Protein AF-A0A9Y2D6J5-F1 (afdb_monomer_lite)

Sequence (67 aa):
MIEVTSGSGWVEVECSACGTRESAEEREEIAGFVIAGDGLAGIHCCWCGRDSVGLLEGVSDELQGGA

Foldseek 3Di:
DWDWDDDQQKIKIADPVVGDIFMDSDPVPTPQWDQDPVRPQWIARNVVRDIDPDHPVPPPPPPDDDD

Structure (mmCIF, N/CA/C/O backbone):
data_AF-A0A9Y2D6J5-F1
#
_entry.id   AF-A0A9Y2D6J5-F1
#
loop_
_atom_site.group_PDB
_atom_site.id
_atom_site.type_symbol
_atom_site.label_atom_id
_atom_site.label_alt_id
_atom_site.label_comp_id
_atom_site.label_asym_id
_atom_site.label_entity_id
_atom_site.label_seq_id
_atom_site.pdbx_PDB_ins_code
_atom_site.Cartn_x
_atom_site.Cartn_y
_atom_site.Cartn_z
_atom_site.occupancy
_atom_site.B_iso_or_equiv
_atom_site.auth_seq_id
_atom_site.auth_comp_id
_atom_site.auth_asym_id
_atom_site.auth_atom_id
_atom_site.pdbx_PDB_model_num
ATOM 1 N N . MET A 1 1 ? -3.021 -0.536 -11.979 1.00 79.88 1 MET A N 1
ATOM 2 C CA . MET A 1 1 ? -2.320 0.528 -11.230 1.00 79.88 1 MET A CA 1
ATOM 3 C C . MET A 1 1 ? -2.349 0.117 -9.762 1.00 79.88 1 MET A C 1
ATOM 5 O O . MET A 1 1 ? -3.064 -0.833 -9.462 1.00 79.88 1 MET A O 1
ATOM 9 N N . ILE A 1 2 ? -1.542 0.703 -8.879 1.00 86.25 2 ILE A N 1
ATOM 10 C CA . ILE A 1 2 ? -1.753 0.524 -7.436 1.00 86.25 2 ILE A CA 1
ATOM 11 C C . ILE A 1 2 ? -2.042 1.900 -6.862 1.00 86.25 2 ILE A C 1
ATOM 13 O O . ILE A 1 2 ? -1.276 2.829 -7.112 1.00 86.25 2 ILE A O 1
ATOM 17 N N . GLU A 1 3 ? -3.165 2.019 -6.170 1.00 86.81 3 GLU A N 1
ATOM 18 C CA . GLU A 1 3 ? -3.696 3.270 -5.642 1.00 86.81 3 GLU A CA 1
ATOM 19 C C . GLU A 1 3 ? -3.734 3.188 -4.118 1.00 86.81 3 GLU A C 1
ATOM 21 O O . GLU A 1 3 ? -4.120 2.161 -3.561 1.00 86.81 3 GLU A O 1
ATOM 26 N N . VAL A 1 4 ? -3.312 4.262 -3.449 1.00 85.69 4 VAL A N 1
ATOM 27 C CA . VAL A 1 4 ? -3.340 4.372 -1.985 1.00 85.69 4 VAL A CA 1
ATOM 28 C C . VAL A 1 4 ? -4.237 5.530 -1.611 1.00 85.69 4 VAL A C 1
ATOM 30 O O . VAL A 1 4 ? -3.993 6.668 -2.013 1.00 85.69 4 VAL A O 1
ATOM 33 N N . THR A 1 5 ? -5.239 5.238 -0.796 1.00 88.06 5 THR A N 1
ATOM 34 C CA . THR A 1 5 ? -6.127 6.236 -0.209 1.00 88.06 5 THR A CA 1
ATOM 35 C C . THR A 1 5 ? -5.916 6.227 1.295 1.00 88.06 5 THR A C 1
ATOM 37 O O . THR A 1 5 ? -5.899 5.172 1.912 1.00 88.06 5 THR A O 1
ATOM 40 N N . SER A 1 6 ? -5.740 7.390 1.915 1.00 86.81 6 SER A N 1
ATOM 41 C CA . SER A 1 6 ? -5.601 7.485 3.372 1.00 86.81 6 SER A CA 1
ATOM 42 C C . SER A 1 6 ? -6.486 8.586 3.931 1.00 86.81 6 SER A C 1
ATOM 44 O O . SER A 1 6 ? -6.563 9.669 3.346 1.00 86.81 6 SER A O 1
ATOM 46 N N . GLY A 1 7 ? -7.111 8.323 5.074 1.00 86.31 7 GLY A N 1
ATOM 47 C CA . GLY A 1 7 ? -7.921 9.280 5.822 1.00 86.31 7 GLY A CA 1
ATOM 48 C C . GLY A 1 7 ? -7.484 9.379 7.283 1.00 86.31 7 GLY A C 1
ATOM 49 O O . GLY A 1 7 ? -6.459 8.835 7.687 1.00 86.31 7 GLY A O 1
ATOM 50 N N . SER A 1 8 ? -8.250 10.108 8.097 1.00 87.88 8 SER A N 1
ATOM 51 C CA . SER A 1 8 ? -7.970 10.230 9.532 1.00 87.88 8 SER A CA 1
ATOM 52 C C . SER A 1 8 ? -8.145 8.878 10.234 1.00 87.88 8 SER A C 1
ATOM 54 O O . SER A 1 8 ? -9.269 8.494 10.544 1.00 87.88 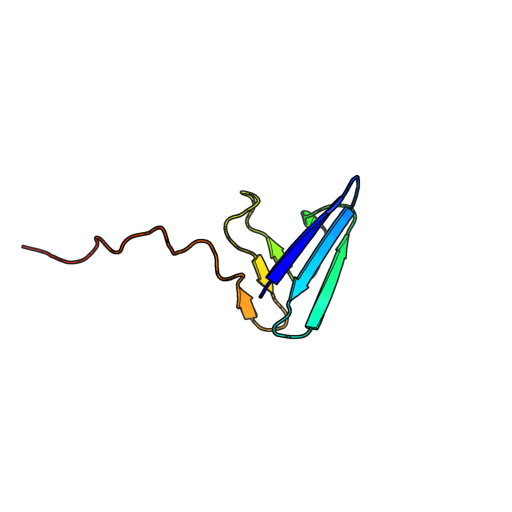8 SER A O 1
ATOM 56 N N . GLY A 1 9 ? -7.028 8.187 10.482 1.00 88.38 9 GLY A N 1
ATOM 57 C CA . GLY A 1 9 ? -6.979 6.908 11.199 1.00 88.38 9 GLY A CA 1
ATOM 58 C C . GLY A 1 9 ? -7.168 5.667 10.326 1.00 88.38 9 GLY A C 1
ATOM 59 O O . GLY A 1 9 ? -7.549 4.631 10.853 1.00 88.38 9 GLY A O 1
ATOM 60 N N . TRP A 1 10 ? -6.976 5.770 9.008 1.00 90.38 10 TRP A N 1
ATOM 61 C CA . TRP A 1 10 ? -7.009 4.600 8.132 1.00 90.38 10 TRP A CA 1
ATOM 62 C C . TRP A 1 10 ? -6.230 4.806 6.833 1.00 90.38 10 TRP A C 1
ATOM 64 O O . TRP A 1 10 ? -6.029 5.931 6.356 1.00 90.38 10 TRP A O 1
ATOM 74 N N . VAL A 1 11 ? -5.854 3.690 6.224 1.00 89.31 11 VAL A N 1
ATOM 75 C CA . VAL A 1 11 ? -5.250 3.582 4.899 1.00 89.31 11 VAL A CA 1
ATOM 76 C C . VAL A 1 11 ? -5.883 2.415 4.142 1.00 89.31 11 VAL A C 1
ATOM 78 O O . VAL A 1 11 ? -6.184 1.382 4.725 1.00 89.31 11 VAL A O 1
ATOM 81 N N . GLU A 1 12 ? -6.104 2.589 2.846 1.00 91.19 12 GLU A N 1
ATOM 82 C CA . GLU A 1 12 ? -6.589 1.579 1.909 1.00 91.19 12 GLU A CA 1
ATOM 83 C C . GLU A 1 12 ? -5.653 1.534 0.700 1.00 91.19 12 GLU A C 1
ATOM 85 O O . GLU A 1 12 ? -5.232 2.576 0.187 1.00 91.19 12 GLU A O 1
ATOM 90 N N . VAL A 1 13 ? -5.328 0.329 0.242 1.00 89.38 13 VAL A N 1
ATOM 91 C CA . VAL A 1 13 ? -4.498 0.081 -0.935 1.00 89.38 13 VAL A CA 1
ATOM 92 C C . VAL A 1 13 ? -5.247 -0.840 -1.884 1.00 89.38 13 VAL A C 1
ATOM 94 O O . VAL A 1 13 ? -5.680 -1.923 -1.495 1.00 89.38 13 VAL A O 1
ATOM 97 N N . GLU A 1 14 ? -5.366 -0.438 -3.146 1.00 91.62 14 GLU A N 1
ATOM 98 C CA . GLU A 1 14 ? -5.967 -1.249 -4.202 1.00 91.62 14 GLU A CA 1
ATOM 99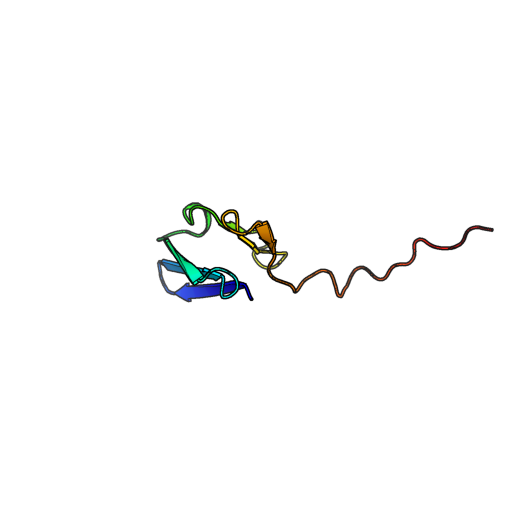 C C . GLU A 1 14 ? -4.970 -1.509 -5.331 1.00 91.62 14 GLU A C 1
ATOM 101 O O . GLU A 1 14 ? -4.383 -0.585 -5.891 1.00 91.62 14 GLU A O 1
ATOM 106 N N . CYS A 1 15 ? -4.832 -2.773 -5.734 1.00 90.75 15 CYS A N 1
ATOM 107 C CA . CYS A 1 15 ? -4.179 -3.157 -6.976 1.00 90.75 15 CYS A CA 1
ATOM 108 C C . CYS A 1 15 ? -5.214 -3.392 -8.077 1.00 90.75 15 CYS A C 1
ATOM 110 O O . CYS A 1 15 ? -5.755 -4.490 -8.208 1.00 90.75 15 CYS A O 1
ATOM 112 N N . SER A 1 16 ? -5.402 -2.433 -8.979 1.00 88.81 16 SER A N 1
ATOM 113 C CA . SER A 1 16 ? -6.301 -2.603 -10.128 1.00 88.81 16 SER A CA 1
ATOM 114 C C . SER A 1 16 ? -5.779 -3.585 -11.198 1.00 88.81 16 SER A C 1
ATOM 116 O O . SER A 1 16 ? -6.450 -3.818 -12.197 1.00 88.81 16 SER A O 1
ATOM 118 N N . ALA A 1 17 ? -4.597 -4.197 -11.012 1.00 87.81 17 ALA A N 1
ATOM 119 C CA . ALA A 1 17 ? -4.114 -5.273 -11.889 1.00 87.81 17 ALA A CA 1
ATOM 120 C C . ALA A 1 17 ? -4.663 -6.661 -11.516 1.00 87.81 17 ALA A C 1
ATOM 122 O O . ALA A 1 17 ? -4.950 -7.451 -12.411 1.00 87.81 17 ALA A O 1
ATOM 123 N N . CYS A 1 18 ? -4.801 -6.965 -10.222 1.00 90.44 18 CYS A N 1
ATOM 124 C CA 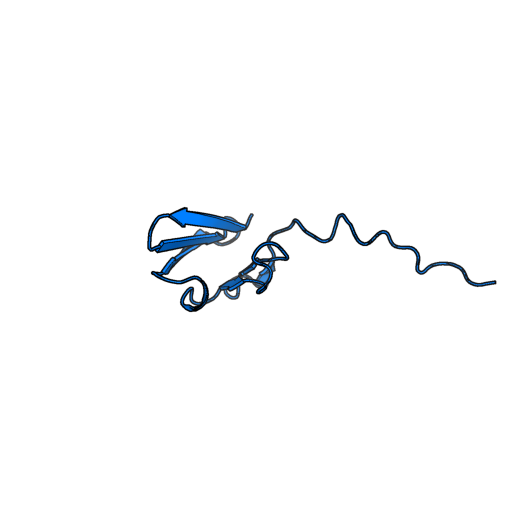. CYS A 1 18 ? -5.356 -8.237 -9.741 1.00 90.44 18 CYS A CA 1
ATOM 125 C C . CYS A 1 18 ? -6.691 -8.087 -9.004 1.00 90.44 18 CYS A C 1
ATOM 127 O O . CYS A 1 18 ? -7.320 -9.091 -8.686 1.00 90.44 18 CYS A O 1
ATOM 129 N N . GLY A 1 19 ? -7.127 -6.853 -8.746 1.00 90.00 19 GLY A N 1
ATOM 130 C CA . GLY A 1 19 ? -8.345 -6.540 -8.002 1.00 90.00 19 GLY A CA 1
ATOM 131 C C . GLY A 1 19 ? -8.209 -6.697 -6.487 1.00 90.00 19 GLY A C 1
ATOM 132 O O . GLY A 1 19 ? -9.211 -6.596 -5.788 1.00 90.00 19 GLY A O 1
ATOM 133 N N . THR A 1 20 ? -7.004 -6.959 -5.967 1.00 91.75 20 THR A N 1
ATOM 134 C CA . THR A 1 20 ? -6.789 -7.050 -4.519 1.00 91.75 20 THR A CA 1
ATOM 135 C C . THR A 1 20 ? -6.918 -5.675 -3.884 1.00 91.75 20 THR A C 1
ATOM 137 O O . THR A 1 20 ? -6.335 -4.711 -4.384 1.00 91.75 20 THR A O 1
ATOM 140 N N . ARG A 1 21 ? -7.624 -5.608 -2.758 1.00 91.81 21 ARG A N 1
ATOM 141 C CA . ARG A 1 21 ? -7.788 -4.406 -1.950 1.00 91.81 21 ARG A CA 1
ATOM 142 C C . ARG A 1 21 ? -7.608 -4.757 -0.482 1.00 91.81 21 ARG A C 1
ATOM 144 O O . ARG A 1 21 ? -8.202 -5.729 -0.035 1.00 91.81 21 ARG A O 1
ATOM 151 N N . GLU A 1 22 ? -6.846 -3.944 0.234 1.00 92.06 22 GLU A N 1
ATOM 152 C CA . GLU A 1 22 ? -6.613 -4.079 1.672 1.00 92.06 22 GLU A CA 1
ATOM 153 C C . GLU A 1 22 ? -6.763 -2.734 2.371 1.00 92.06 22 GLU A C 1
ATOM 155 O O . GLU A 1 22 ? -6.512 -1.689 1.773 1.00 92.06 22 GLU A O 1
ATOM 160 N N . SER A 1 23 ? -7.126 -2.764 3.650 1.00 91.19 23 SER A N 1
ATOM 161 C CA . SER A 1 23 ? -7.254 -1.571 4.483 1.00 91.19 23 SER A CA 1
ATOM 162 C C . SER A 1 23 ? -6.779 -1.837 5.904 1.00 91.19 23 SER A C 1
ATOM 164 O O . SER A 1 23 ? -7.038 -2.919 6.430 1.00 91.19 23 SER A O 1
ATOM 166 N N . ALA A 1 24 ? -6.161 -0.846 6.534 1.00 90.31 24 ALA A N 1
ATOM 167 C CA . ALA A 1 24 ? -5.688 -0.921 7.912 1.00 90.31 24 ALA A CA 1
ATOM 168 C C . ALA A 1 24 ? -5.748 0.448 8.609 1.00 90.31 24 ALA A C 1
ATOM 170 O O . ALA A 1 24 ? -6.008 1.466 7.962 1.00 90.31 24 ALA A O 1
ATOM 171 N N . GLU A 1 25 ? -5.528 0.473 9.924 1.00 89.12 25 GLU A N 1
ATOM 172 C CA . GLU A 1 25 ? -5.470 1.712 10.712 1.00 89.12 25 GLU A CA 1
ATOM 173 C C . GLU A 1 25 ? -4.136 2.437 10.466 1.00 89.12 25 GLU A C 1
ATOM 175 O O . GLU A 1 25 ? -4.114 3.664 10.305 1.00 89.12 25 GLU A O 1
ATOM 180 N N . GLU A 1 26 ? -3.046 1.674 10.314 1.00 84.94 26 GLU A N 1
ATOM 181 C CA . GLU A 1 26 ? -1.708 2.180 10.003 1.00 84.94 26 GLU A CA 1
ATOM 182 C C . GLU A 1 26 ? -1.119 1.582 8.707 1.00 84.94 26 GLU A C 1
ATOM 184 O O . GLU A 1 26 ? -1.458 0.486 8.264 1.00 84.94 26 GLU A O 1
ATOM 189 N N . ARG A 1 27 ? -0.189 2.307 8.064 1.00 79.31 27 ARG A N 1
ATOM 190 C CA . ARG A 1 27 ? 0.463 1.868 6.805 1.00 79.31 27 ARG A CA 1
ATOM 191 C C . ARG A 1 27 ? 1.260 0.578 6.957 1.00 79.31 27 ARG A C 1
ATOM 193 O O . ARG A 1 27 ? 1.346 -0.194 6.009 1.00 79.31 27 ARG A O 1
ATOM 200 N N . GLU A 1 28 ? 1.840 0.371 8.130 1.00 81.19 28 GLU A N 1
ATOM 201 C CA . GLU A 1 28 ? 2.661 -0.796 8.463 1.00 81.19 28 GLU A CA 1
ATOM 202 C C . GLU A 1 28 ? 1.826 -2.076 8.608 1.00 81.19 28 GLU A C 1
ATOM 204 O O . GLU A 1 28 ? 2.367 -3.179 8.548 1.00 81.19 28 GLU A O 1
ATOM 209 N N . GLU A 1 29 ? 0.508 -1.934 8.756 1.00 83.75 29 GLU A N 1
ATOM 210 C CA . GLU A 1 29 ? -0.434 -3.032 8.960 1.00 83.75 29 GLU A CA 1
ATOM 211 C C . GLU A 1 29 ? -1.109 -3.504 7.665 1.00 83.75 29 GLU A C 1
ATOM 213 O O . GLU A 1 29 ? -1.831 -4.502 7.679 1.00 83.75 29 GLU A O 1
ATOM 218 N N . ILE A 1 30 ? -0.881 -2.825 6.534 1.00 85.88 30 ILE A N 1
ATOM 219 C CA . ILE A 1 30 ? -1.396 -3.282 5.241 1.00 85.88 30 ILE A CA 1
ATOM 220 C C . ILE A 1 30 ? -0.724 -4.612 4.886 1.00 85.88 30 ILE A C 1
ATOM 222 O O . ILE A 1 30 ? 0.457 -4.676 4.534 1.00 85.88 30 ILE A O 1
ATOM 226 N N . ALA A 1 31 ? -1.494 -5.696 4.940 1.00 83.88 31 ALA A N 1
ATOM 227 C CA . ALA A 1 31 ? -1.011 -6.999 4.527 1.00 83.88 31 ALA A CA 1
ATOM 228 C C . ALA A 1 31 ? -0.798 -7.033 3.007 1.00 83.88 31 ALA A C 1
ATOM 230 O O . ALA A 1 31 ? -1.477 -6.353 2.245 1.00 83.88 31 ALA A O 1
ATOM 231 N N . GLY A 1 32 ? 0.190 -7.817 2.568 1.00 84.38 32 GLY A N 1
ATOM 232 C CA . GLY A 1 32 ? 0.471 -8.132 1.162 1.00 84.38 32 GLY A CA 1
ATOM 233 C C . GLY A 1 32 ? 0.721 -6.951 0.212 1.00 84.38 32 GLY A C 1
ATOM 234 O O . GLY A 1 32 ? 0.848 -7.166 -0.997 1.00 84.38 32 GLY A O 1
ATOM 235 N N . PHE A 1 33 ? 0.877 -5.735 0.732 1.00 86.06 33 PHE A N 1
ATOM 236 C CA . PHE A 1 33 ? 1.515 -4.641 0.016 1.00 86.06 33 PHE A CA 1
ATOM 237 C C . PHE A 1 33 ? 2.774 -4.204 0.756 1.00 86.06 33 PHE A C 1
ATOM 239 O O . PHE A 1 33 ? 2.761 -4.026 1.968 1.00 86.06 33 PHE A O 1
ATOM 246 N N . VAL A 1 34 ? 3.867 -4.009 0.024 1.00 84.69 34 VAL A N 1
ATOM 247 C CA . VAL A 1 34 ? 5.084 -3.403 0.574 1.00 84.69 34 VAL A CA 1
ATOM 248 C C . VAL A 1 34 ? 5.099 -1.946 0.154 1.00 84.69 34 VAL A C 1
ATOM 250 O O . VAL A 1 34 ? 5.199 -1.656 -1.036 1.00 84.69 34 VAL A O 1
ATOM 253 N N . ILE A 1 35 ? 4.977 -1.043 1.123 1.00 77.69 35 ILE A N 1
ATOM 254 C CA . ILE A 1 35 ? 5.011 0.405 0.910 1.00 77.69 35 ILE A CA 1
ATOM 255 C C . ILE A 1 35 ? 6.417 0.893 1.270 1.00 77.69 35 ILE A C 1
ATOM 257 O O . ILE A 1 35 ? 6.860 0.708 2.404 1.00 77.69 35 ILE A O 1
ATOM 261 N N . ALA A 1 36 ? 7.135 1.500 0.321 1.00 74.94 36 ALA A N 1
ATOM 262 C CA . ALA A 1 36 ? 8.435 2.104 0.607 1.00 74.94 36 ALA A CA 1
ATOM 263 C C . ALA A 1 36 ? 8.303 3.202 1.686 1.00 74.94 36 ALA A C 1
ATOM 265 O O . ALA A 1 36 ? 7.386 4.026 1.651 1.00 74.94 36 ALA A O 1
ATOM 266 N N . GLY A 1 37 ? 9.206 3.192 2.674 1.00 63.34 37 GLY A N 1
ATOM 267 C CA . GLY A 1 37 ? 9.092 3.983 3.910 1.00 63.34 37 GLY A CA 1
ATOM 268 C C . GLY A 1 37 ? 9.130 5.505 3.728 1.00 63.34 37 GLY A C 1
ATOM 269 O O . GLY A 1 37 ? 8.687 6.242 4.604 1.00 63.34 37 GLY A O 1
ATOM 270 N N . ASP A 1 38 ? 9.593 5.993 2.583 1.00 67.12 38 ASP A N 1
ATOM 271 C CA . ASP A 1 38 ? 9.534 7.406 2.190 1.00 67.12 38 ASP A CA 1
ATOM 272 C C . ASP A 1 38 ? 8.143 7.834 1.664 1.00 67.12 38 ASP A C 1
ATOM 274 O O . ASP A 1 38 ? 7.941 8.971 1.236 1.00 67.12 38 ASP A O 1
ATOM 278 N N . GLY A 1 39 ? 7.144 6.950 1.769 1.00 53.44 39 GLY A N 1
ATOM 279 C CA . GLY A 1 39 ? 5.725 7.271 1.627 1.00 53.44 39 GLY A CA 1
ATOM 280 C C . GLY A 1 39 ? 5.263 7.494 0.192 1.00 53.44 39 GLY A C 1
ATOM 281 O O . GLY A 1 39 ? 4.062 7.680 -0.010 1.00 53.44 39 GLY A O 1
ATOM 282 N N . LEU A 1 40 ? 6.182 7.461 -0.780 1.00 54.78 40 LEU A N 1
ATOM 283 C CA . LEU A 1 40 ? 5.879 7.631 -2.195 1.00 54.78 40 LEU A CA 1
ATOM 284 C C . LEU A 1 40 ? 6.675 6.691 -3.117 1.00 54.78 40 LEU A C 1
ATOM 286 O O . LEU A 1 40 ? 6.100 6.336 -4.137 1.00 54.78 40 LEU A O 1
ATOM 290 N N . ALA A 1 41 ? 7.899 6.227 -2.798 1.00 58.03 41 ALA A N 1
ATOM 291 C CA . ALA A 1 41 ? 8.822 5.585 -3.764 1.00 58.03 41 ALA A CA 1
ATOM 292 C C . ALA A 1 41 ? 8.428 4.225 -4.368 1.00 58.03 41 ALA A C 1
ATOM 294 O O . ALA A 1 41 ? 9.182 3.675 -5.170 1.00 58.03 41 ALA A O 1
ATOM 295 N N . GLY A 1 42 ? 7.253 3.689 -4.068 1.00 71.56 42 GLY A N 1
ATOM 296 C CA . GLY A 1 42 ? 6.757 2.489 -4.728 1.00 71.56 42 GLY A CA 1
ATOM 297 C C . GLY A 1 42 ? 5.975 1.602 -3.781 1.00 71.56 42 GLY A C 1
ATOM 298 O O . GLY A 1 42 ? 6.349 1.404 -2.625 1.00 71.56 42 GLY A O 1
ATOM 299 N N . ILE A 1 43 ? 4.874 1.067 -4.292 1.00 82.19 43 ILE A N 1
ATOM 300 C CA . ILE A 1 43 ? 4.069 0.057 -3.624 1.00 82.19 43 ILE A CA 1
ATOM 301 C C . ILE A 1 43 ? 4.185 -1.223 -4.431 1.00 82.19 43 ILE A C 1
ATOM 303 O O . ILE A 1 43 ? 3.896 -1.222 -5.627 1.00 82.19 43 ILE A O 1
ATOM 307 N N . HIS A 1 44 ? 4.570 -2.311 -3.780 1.00 86.31 44 HIS A N 1
ATOM 308 C CA . HIS A 1 44 ? 4.612 -3.634 -4.387 1.00 86.31 44 HIS A CA 1
ATOM 309 C C . HIS A 1 44 ? 3.411 -4.461 -3.933 1.00 86.31 44 HIS A C 1
ATOM 311 O O . HIS A 1 44 ? 3.177 -4.597 -2.736 1.00 86.31 44 HIS A O 1
ATOM 317 N N . CYS A 1 45 ? 2.665 -5.044 -4.868 1.00 89.75 45 CYS A N 1
ATOM 318 C CA . CYS A 1 45 ? 1.581 -5.978 -4.576 1.00 89.75 45 CYS A CA 1
ATOM 319 C C . CYS A 1 45 ? 2.117 -7.415 -4.522 1.00 89.75 45 CYS A C 1
ATOM 321 O O . CYS A 1 45 ? 2.399 -8.009 -5.564 1.00 89.75 45 CYS A O 1
ATOM 323 N N . CYS A 1 46 ? 2.174 -8.013 -3.332 1.00 89.62 46 CYS A N 1
ATOM 324 C CA . CYS A 1 46 ? 2.696 -9.368 -3.122 1.00 89.62 46 CYS A CA 1
ATOM 325 C C . CYS A 1 46 ? 1.825 -10.472 -3.744 1.00 89.62 46 CYS A C 1
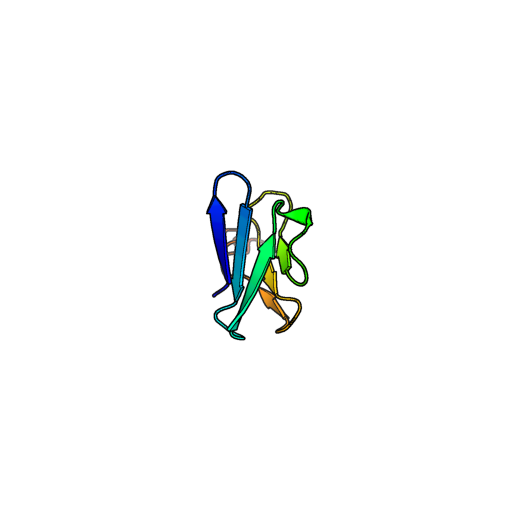ATOM 327 O O . CYS A 1 46 ? 2.294 -11.592 -3.924 1.00 89.62 46 CYS A O 1
ATOM 329 N N . TRP A 1 47 ? 0.564 -10.183 -4.084 1.00 89.06 47 TRP A N 1
ATOM 330 C CA . TRP A 1 47 ? -0.329 -11.163 -4.713 1.00 89.06 47 TRP A CA 1
ATOM 331 C C . TRP A 1 47 ? -0.044 -11.376 -6.193 1.00 89.06 47 TRP A C 1
ATOM 333 O O . TRP A 1 47 ? -0.077 -12.509 -6.668 1.00 89.06 47 TRP A O 1
ATOM 343 N N . CYS A 1 48 ? 0.195 -10.293 -6.933 1.00 89.50 48 CYS A N 1
ATOM 344 C CA . CYS A 1 48 ? 0.422 -10.355 -8.378 1.00 89.50 48 CYS A CA 1
ATOM 345 C C . CYS A 1 48 ? 1.855 -10.007 -8.790 1.00 89.50 48 CYS A C 1
ATOM 347 O O . CYS A 1 48 ? 2.179 -10.093 -9.974 1.00 89.50 48 CYS A O 1
ATOM 349 N N . GLY A 1 49 ? 2.702 -9.624 -7.830 1.00 85.88 49 GLY A N 1
ATOM 350 C CA . GLY A 1 49 ? 4.104 -9.273 -8.041 1.00 85.88 49 GLY A CA 1
ATOM 351 C C . GLY A 1 49 ? 4.304 -7.972 -8.814 1.00 85.88 49 GLY A C 1
ATOM 352 O O . GLY A 1 49 ? 5.340 -7.805 -9.448 1.00 85.88 49 GLY A O 1
ATOM 353 N N . ARG A 1 50 ? 3.304 -7.083 -8.834 1.00 85.25 50 ARG A N 1
ATOM 354 C CA . ARG A 1 50 ? 3.343 -5.836 -9.607 1.00 85.25 50 ARG A CA 1
ATOM 355 C C . ARG A 1 50 ? 3.615 -4.643 -8.706 1.00 85.25 50 ARG A C 1
ATOM 357 O O . ARG A 1 50 ? 3.052 -4.549 -7.621 1.00 85.25 50 ARG A O 1
ATOM 364 N N . ASP A 1 51 ? 4.375 -3.695 -9.230 1.00 83.56 51 ASP A N 1
ATOM 365 C CA . ASP A 1 51 ? 4.686 -2.429 -8.578 1.00 83.56 51 ASP A CA 1
ATOM 366 C C . ASP A 1 51 ? 3.785 -1.280 -9.069 1.00 83.56 51 ASP A C 1
ATOM 368 O O . ASP A 1 51 ? 3.276 -1.282 -10.201 1.00 83.56 51 ASP A O 1
ATOM 372 N N . SER A 1 52 ? 3.591 -0.266 -8.224 1.00 76.88 52 SER A N 1
ATOM 373 C CA . SER A 1 52 ? 2.991 1.009 -8.607 1.00 76.88 52 SER A CA 1
ATOM 374 C C . SER A 1 52 ? 3.963 1.726 -9.546 1.00 76.88 52 SER A C 1
ATOM 376 O O . SER A 1 52 ? 4.979 2.271 -9.119 1.00 76.88 52 SER A O 1
ATOM 378 N N . VAL A 1 53 ? 3.686 1.693 -10.846 1.00 64.69 53 VAL A N 1
ATOM 379 C CA . VAL A 1 53 ? 4.484 2.408 -11.849 1.00 64.69 53 VAL A CA 1
ATOM 380 C C . VAL A 1 53 ? 4.405 3.910 -11.549 1.00 64.69 53 VAL A C 1
ATOM 382 O O . VAL A 1 53 ? 3.342 4.499 -11.727 1.00 64.69 53 VAL A O 1
ATOM 385 N N . GLY A 1 54 ? 5.494 4.511 -11.048 1.00 52.88 54 GLY A N 1
ATOM 386 C CA . GLY A 1 54 ? 5.483 5.933 -10.678 1.00 52.88 54 GLY A CA 1
ATOM 387 C C . GLY A 1 54 ? 6.749 6.582 -10.097 1.00 52.88 54 GLY A C 1
ATOM 388 O O . GLY A 1 54 ? 6.675 7.763 -9.786 1.00 52.88 54 GLY A O 1
ATOM 389 N N . LEU A 1 55 ? 7.901 5.903 -9.954 1.00 47.09 55 LEU A N 1
ATOM 390 C CA . LEU A 1 55 ? 9.112 6.549 -9.392 1.00 47.09 55 LEU A CA 1
ATOM 391 C C . LEU A 1 55 ? 10.463 6.134 -9.984 1.00 47.09 55 LEU A C 1
ATOM 393 O O . LEU A 1 55 ? 11.506 6.367 -9.384 1.00 47.09 55 LEU A O 1
ATOM 397 N N . LEU A 1 56 ? 10.467 5.578 -11.195 1.00 48.88 56 LEU A N 1
ATOM 398 C CA . LEU A 1 56 ? 11.697 5.431 -11.984 1.00 48.88 56 LEU A CA 1
ATOM 399 C C . LEU A 1 56 ? 11.700 6.308 -13.245 1.00 48.88 56 LEU A C 1
ATOM 401 O O . LEU A 1 56 ? 12.584 6.166 -14.077 1.00 48.88 56 LEU A O 1
ATOM 405 N N . GLU A 1 57 ? 10.783 7.271 -13.372 1.00 47.16 57 GLU A N 1
ATOM 406 C CA . GLU A 1 57 ? 10.919 8.368 -14.348 1.00 47.16 57 GLU A CA 1
ATOM 407 C C . GLU A 1 57 ? 11.740 9.514 -13.733 1.00 47.16 57 GLU A C 1
ATOM 409 O O . GLU A 1 57 ? 11.287 10.650 -13.618 1.00 47.16 57 GLU A O 1
ATOM 414 N N . GLY A 1 58 ? 12.935 9.192 -13.233 1.00 48.88 58 GLY A N 1
ATOM 415 C CA . GLY A 1 58 ? 13.781 10.157 -12.525 1.00 48.88 58 GLY A CA 1
ATOM 416 C C . GLY A 1 58 ? 15.195 9.695 -12.186 1.00 48.88 58 GLY A C 1
ATOM 417 O O . GLY A 1 58 ? 16.007 10.518 -11.775 1.00 48.88 58 GLY A O 1
ATOM 418 N N . VAL A 1 59 ? 15.536 8.422 -12.402 1.00 53.47 59 VAL A N 1
ATOM 419 C CA . VAL A 1 59 ? 16.940 8.043 -12.582 1.00 53.47 59 VAL A CA 1
ATOM 420 C C . VAL A 1 59 ? 17.149 7.959 -14.082 1.00 53.47 59 VAL A C 1
ATOM 422 O O . VAL A 1 59 ? 16.982 6.902 -14.686 1.00 53.47 59 VAL A O 1
ATOM 425 N N . SER A 1 60 ? 17.432 9.117 -14.683 1.00 47.50 60 SER A N 1
ATOM 426 C CA . SER A 1 60 ? 18.088 9.149 -15.980 1.00 47.50 60 SER A CA 1
ATOM 427 C C . SER A 1 60 ? 19.277 8.205 -15.917 1.00 47.50 60 SER A C 1
ATOM 429 O O . SER A 1 60 ? 20.144 8.295 -15.047 1.00 47.50 60 SER A O 1
ATOM 431 N N . ASP A 1 61 ? 19.245 7.261 -16.838 1.00 50.38 61 ASP A N 1
ATOM 432 C CA . ASP A 1 61 ? 20.382 6.507 -17.302 1.00 50.38 61 ASP A CA 1
ATOM 433 C C . ASP A 1 61 ? 21.483 7.497 -17.723 1.00 50.38 61 ASP A C 1
ATOM 435 O O . ASP A 1 61 ? 21.471 8.049 -18.816 1.00 50.38 61 ASP A O 1
ATOM 439 N N . GLU A 1 62 ? 22.420 7.782 -16.822 1.00 54.84 62 GLU A N 1
ATOM 440 C CA . GLU A 1 62 ? 23.732 8.331 -17.180 1.00 54.84 62 GLU A CA 1
ATOM 441 C C . GLU A 1 62 ? 24.840 7.424 -16.643 1.00 54.84 62 GLU A C 1
ATOM 443 O O . GLU A 1 62 ? 25.827 7.835 -16.038 1.00 54.84 62 GLU A O 1
ATOM 448 N N . LEU A 1 63 ? 24.662 6.128 -16.904 1.00 58.25 63 LEU A N 1
ATOM 449 C CA . LEU A 1 63 ? 25.712 5.121 -16.815 1.00 58.25 63 LEU A CA 1
ATOM 450 C C . LEU A 1 63 ? 25.908 4.454 -18.182 1.00 58.25 63 LEU A C 1
ATOM 452 O O . LEU A 1 63 ? 25.861 3.235 -18.322 1.00 58.25 63 LEU A O 1
ATOM 456 N N . GLN A 1 64 ? 26.205 5.265 -19.203 1.00 53.78 64 GLN A N 1
ATOM 457 C CA . GLN A 1 64 ? 26.778 4.756 -20.446 1.00 53.78 64 GLN A CA 1
ATOM 458 C C . GLN A 1 64 ? 27.831 5.699 -21.051 1.00 53.78 64 GLN A C 1
ATOM 460 O O . GLN A 1 64 ? 27.526 6.786 -21.527 1.00 53.78 64 GLN A O 1
ATOM 465 N N . GLY A 1 65 ? 29.078 5.208 -21.073 1.00 46.91 65 GLY A N 1
ATOM 466 C CA . GLY A 1 65 ? 30.216 5.739 -21.836 1.00 46.91 65 GLY A CA 1
ATOM 467 C C . GLY A 1 65 ? 31.188 6.555 -20.975 1.00 46.91 65 GLY A C 1
ATOM 468 O O . GLY A 1 65 ? 30.925 7.704 -20.677 1.00 46.91 65 GLY A O 1
ATOM 469 N N . GLY A 1 66 ? 32.336 6.063 -20.512 1.00 49.75 66 GLY A N 1
ATOM 470 C CA . GLY A 1 66 ? 33.159 5.012 -21.095 1.00 49.75 66 GLY A CA 1
ATOM 471 C C . GLY A 1 66 ? 33.952 5.532 -22.295 1.00 49.75 66 GLY A C 1
ATOM 472 O O . GLY A 1 66 ? 33.635 5.133 -23.409 1.00 49.75 66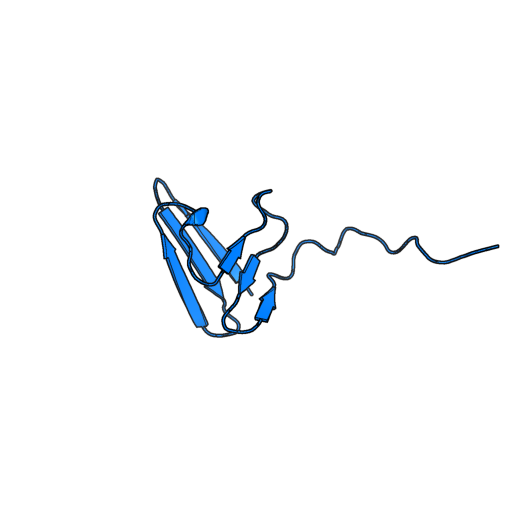 GLY A O 1
ATOM 473 N N . ALA A 1 67 ? 34.928 6.419 -22.054 1.00 48.25 67 ALA A N 1
ATOM 474 C CA . ALA A 1 67 ? 36.252 6.502 -22.70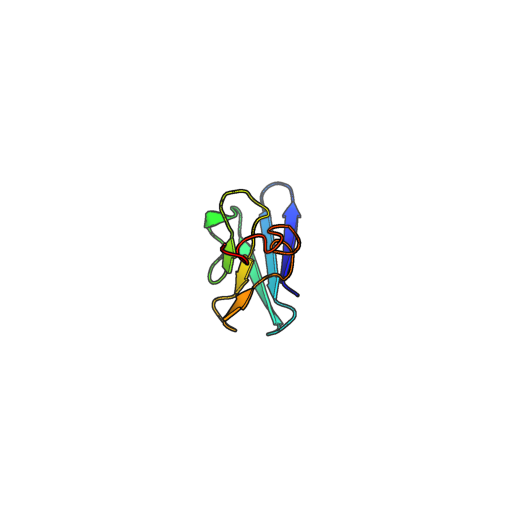0 1.00 48.25 67 ALA A CA 1
ATOM 475 C C . ALA A 1 67 ? 36.991 7.772 -22.251 1.00 48.25 67 ALA A C 1
ATOM 477 O O . ALA A 1 67 ? 36.407 8.869 -22.384 1.00 48.25 67 ALA A O 1
#

Secondary structure (DSSP, 8-state):
-EEEEEETTEEEEEETTTTEEEEESSGGG-TTEEE-TTSSS-EEETTTTEE-S-SSTTS--------

Radius of gyration: 14.84 Å; chains: 1; bounding box: 45×21×34 Å

pLDDT: mean 76.53, std 15.87, range [46.91, 92.06]